Protein AF-A0A377K7Y9-F1 (afdb_monomer)

Foldseek 3Di:
DVPPPCDDPDPVSVVVVVVVVVVVVVVVVVVVVVVVVVVVVLVVVLVVLLVVLLVLLVVLLVCPVDDPVC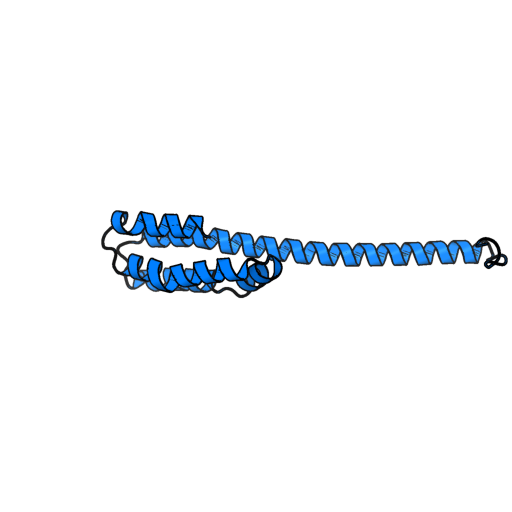VVSLVVNLCSLPPPSNCVNCVVVVNNVLSVVLNCCVVPPLVVQSPPDRHSVSRVVSSVVSNVSD

Organism: Escherichia coli (NCBI:txid562)

Structure (mmCIF, N/CA/C/O backbone):
data_AF-A0A377K7Y9-F1
#
_entry.id   AF-A0A377K7Y9-F1
#
loop_
_atom_site.group_PDB
_atom_site.id
_atom_site.type_symbol
_atom_site.label_atom_id
_atom_site.label_alt_id
_atom_site.label_comp_id
_atom_site.label_asym_id
_atom_site.label_entity_id
_atom_site.label_seq_id
_atom_site.pdbx_PDB_ins_code
_atom_site.Cartn_x
_atom_site.Cartn_y
_atom_site.Cartn_z
_atom_site.occupancy
_atom_site.B_iso_or_equiv
_atom_site.auth_seq_id
_atom_site.auth_comp_id
_atom_site.auth_asym_id
_atom_site.auth_atom_id
_atom_site.pdbx_PDB_model_num
ATOM 1 N N . MET A 1 1 ? 26.768 -10.984 -49.651 1.00 42.66 1 MET A N 1
ATOM 2 C CA . MET A 1 1 ? 26.565 -9.863 -50.603 1.00 42.66 1 MET A CA 1
ATOM 3 C C . MET A 1 1 ? 26.436 -8.487 -49.924 1.00 42.66 1 MET A C 1
ATOM 5 O O . MET A 1 1 ? 26.156 -7.518 -50.608 1.00 42.66 1 MET A O 1
ATOM 9 N N . LEU A 1 2 ? 26.759 -8.349 -48.625 1.00 51.25 2 LEU A N 1
ATOM 10 C CA . LEU A 1 2 ? 26.679 -7.077 -47.878 1.00 51.25 2 LEU A CA 1
ATOM 11 C C . LEU A 1 2 ? 27.947 -6.195 -47.968 1.00 51.25 2 LEU A C 1
ATOM 13 O O . LEU A 1 2 ? 28.031 -5.157 -47.329 1.00 51.25 2 LEU A O 1
ATOM 17 N N . LYS A 1 3 ? 28.970 -6.614 -48.727 1.00 47.97 3 LYS A N 1
ATOM 18 C CA . LYS A 1 3 ? 30.272 -5.918 -48.807 1.00 47.97 3 LYS A CA 1
ATOM 19 C C . LYS A 1 3 ? 30.377 -4.898 -49.953 1.00 47.97 3 LYS A C 1
ATOM 21 O O . LYS A 1 3 ? 31.413 -4.264 -50.084 1.00 47.97 3 LYS A O 1
ATOM 26 N N . ARG A 1 4 ? 29.347 -4.756 -50.800 1.00 53.44 4 ARG A N 1
ATOM 27 C CA . ARG A 1 4 ? 29.409 -3.958 -52.046 1.00 53.44 4 ARG A CA 1
ATOM 28 C C . ARG A 1 4 ? 28.440 -2.771 -52.134 1.00 53.44 4 ARG A C 1
ATOM 30 O O . ARG A 1 4 ? 28.490 -2.060 -53.126 1.00 53.44 4 ARG A O 1
ATOM 37 N N . CYS A 1 5 ? 27.613 -2.508 -51.120 1.00 54.72 5 CYS A N 1
ATOM 38 C CA . CYS A 1 5 ? 26.747 -1.313 -51.104 1.00 54.72 5 CYS A CA 1
ATOM 39 C C . CYS A 1 5 ? 27.425 -0.066 -50.505 1.00 54.72 5 CYS A C 1
ATOM 41 O O . CYS A 1 5 ? 26.817 0.996 -50.460 1.00 54.72 5 CYS A O 1
ATOM 43 N N . LEU A 1 6 ? 28.678 -0.185 -50.058 1.00 57.25 6 LEU A N 1
ATOM 44 C CA . LEU A 1 6 ? 29.478 0.900 -49.493 1.00 57.25 6 LEU A CA 1
ATOM 45 C C . LEU A 1 6 ? 30.687 1.139 -50.416 1.00 57.25 6 LEU A C 1
ATOM 47 O O . LEU A 1 6 ? 31.796 0.698 -50.122 1.00 57.25 6 LEU A O 1
ATOM 51 N N . SER A 1 7 ? 30.480 1.788 -51.568 1.00 58.62 7 SER A N 1
ATOM 52 C CA . SER A 1 7 ? 31.575 2.450 -52.311 1.00 58.62 7 SER A CA 1
ATOM 53 C C . SER A 1 7 ? 32.339 3.379 -51.355 1.00 58.62 7 SER A C 1
ATOM 55 O O . SER A 1 7 ? 31.732 3.812 -50.373 1.00 58.62 7 SER A O 1
ATOM 57 N N . PRO A 1 8 ? 33.646 3.651 -51.552 1.00 61.41 8 PRO A N 1
ATOM 58 C CA . PRO A 1 8 ? 34.558 3.930 -50.454 1.00 61.41 8 PRO A CA 1
ATOM 59 C C . PRO A 1 8 ? 34.146 5.231 -49.777 1.00 61.41 8 PRO A C 1
ATOM 61 O O . PRO A 1 8 ? 34.473 6.326 -50.230 1.00 61.41 8 PRO A O 1
ATOM 64 N N . LEU A 1 9 ? 33.410 5.109 -48.675 1.00 60.44 9 LEU A N 1
ATOM 65 C CA . LEU A 1 9 ? 33.317 6.177 -47.705 1.00 60.44 9 LEU A CA 1
ATOM 66 C C . LEU A 1 9 ? 34.768 6.515 -47.388 1.00 60.44 9 LEU A C 1
ATOM 68 O O . LEU A 1 9 ? 35.536 5.633 -46.992 1.00 60.44 9 LEU A O 1
ATOM 72 N N . THR A 1 10 ? 35.153 7.760 -47.651 1.00 81.31 10 THR A N 1
ATOM 73 C CA . THR A 1 10 ? 36.470 8.257 -47.267 1.00 81.31 10 THR A CA 1
ATOM 74 C C . THR A 1 10 ? 36.691 7.920 -45.794 1.00 81.31 10 THR A C 1
ATOM 76 O O . THR A 1 10 ? 35.728 7.822 -45.027 1.00 81.31 10 THR A O 1
ATOM 79 N N . LEU A 1 11 ? 37.946 7.742 -45.378 1.00 80.19 11 LEU A N 1
ATOM 80 C CA . LEU A 1 11 ? 38.273 7.471 -43.973 1.00 80.19 11 LEU A CA 1
ATOM 81 C C . LEU A 1 11 ? 37.537 8.448 -43.033 1.00 80.19 11 LEU A C 1
ATOM 83 O O . LEU A 1 11 ? 36.999 8.049 -42.007 1.00 80.19 11 LEU A O 1
ATOM 87 N N . VAL A 1 12 ? 37.420 9.710 -43.459 1.00 84.25 12 VAL A N 1
ATOM 88 C CA . VAL A 1 12 ? 36.656 10.765 -42.782 1.00 84.25 12 VAL A CA 1
ATOM 89 C C . VAL A 1 12 ? 35.174 10.409 -42.631 1.00 84.25 12 VAL A C 1
ATOM 91 O O . VAL A 1 12 ? 34.652 10.477 -41.523 1.00 84.25 12 VAL A O 1
ATOM 94 N N . ASN A 1 13 ? 34.492 9.983 -43.698 1.00 83.31 13 ASN A N 1
ATOM 95 C CA . ASN A 1 13 ? 33.080 9.605 -43.618 1.00 83.31 13 ASN A CA 1
ATOM 96 C C . ASN A 1 13 ? 32.854 8.340 -42.779 1.00 83.31 13 ASN A C 1
ATOM 98 O O . ASN A 1 13 ? 31.833 8.236 -42.105 1.00 83.31 13 ASN A O 1
ATOM 102 N N . GLN A 1 14 ? 33.793 7.390 -42.793 1.00 81.06 14 GLN A N 1
ATOM 103 C CA . GLN A 1 14 ? 33.716 6.201 -41.936 1.00 81.06 14 GLN A CA 1
ATOM 104 C C . GLN A 1 14 ? 33.826 6.579 -40.458 1.00 81.06 14 GLN A C 1
ATOM 106 O O . GLN A 1 14 ? 33.007 6.145 -39.652 1.00 81.06 14 GLN A O 1
ATOM 111 N N . VAL A 1 15 ? 34.792 7.434 -40.112 1.00 89.31 15 VAL A N 1
ATOM 112 C CA . VAL A 1 15 ? 34.958 7.941 -38.745 1.00 89.31 15 VAL A CA 1
ATOM 113 C C . VAL A 1 15 ? 33.741 8.763 -38.320 1.00 89.31 15 VAL A C 1
ATOM 115 O O . VAL A 1 15 ? 33.208 8.527 -37.240 1.00 89.31 15 VAL A O 1
ATOM 118 N N . ALA A 1 16 ? 33.244 9.662 -39.174 1.00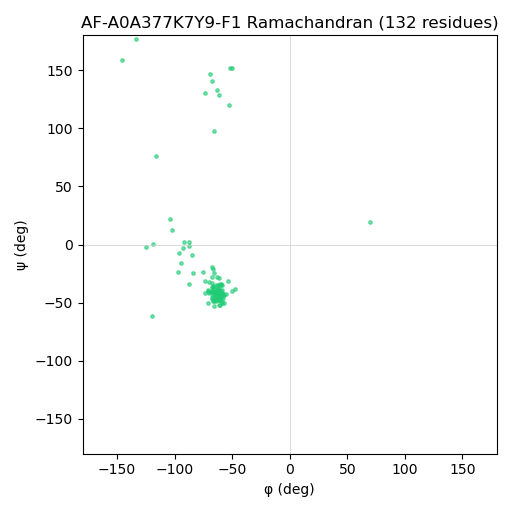 90.62 16 ALA A N 1
ATOM 119 C CA . ALA A 1 16 ? 32.048 10.455 -38.888 1.00 90.62 16 ALA A CA 1
ATOM 120 C C . ALA A 1 16 ? 30.822 9.567 -38.617 1.00 90.62 16 ALA A C 1
ATOM 122 O O . ALA A 1 16 ? 30.071 9.817 -37.676 1.00 90.62 16 ALA A O 1
ATOM 123 N N . LEU A 1 17 ? 30.652 8.494 -39.394 1.00 90.31 17 LEU A N 1
ATOM 124 C CA . LEU A 1 17 ? 29.555 7.547 -39.223 1.00 90.31 17 LEU A CA 1
ATOM 125 C C . LEU A 1 17 ? 29.698 6.728 -37.933 1.00 90.31 17 LEU A C 1
ATOM 127 O O . LEU A 1 17 ? 28.714 6.544 -37.221 1.00 90.31 17 LEU A O 1
ATOM 131 N N . ILE A 1 18 ? 30.911 6.290 -37.585 1.00 92.75 18 ILE A N 1
ATOM 132 C CA . ILE A 1 18 ? 31.175 5.595 -36.315 1.00 92.75 18 ILE A CA 1
ATOM 133 C C . ILE A 1 18 ? 30.889 6.510 -35.123 1.00 92.75 18 ILE A C 1
ATOM 135 O O . ILE A 1 18 ? 30.240 6.075 -34.172 1.00 92.75 18 ILE A O 1
ATOM 139 N N . VAL A 1 19 ? 31.336 7.769 -35.165 1.00 95.62 19 VAL A N 1
ATOM 140 C CA . VAL A 1 19 ? 31.068 8.752 -34.104 1.00 95.62 19 VAL A CA 1
ATOM 141 C C . VAL A 1 19 ? 29.566 8.979 -33.965 1.00 95.62 19 VAL A C 1
ATOM 143 O O . VAL A 1 19 ? 29.045 8.867 -32.861 1.00 95.62 19 VAL A O 1
ATOM 146 N N . LEU A 1 20 ? 28.853 9.195 -35.074 1.00 95.69 20 LEU A N 1
ATOM 147 C CA . LEU A 1 20 ? 27.403 9.398 -35.067 1.00 95.69 20 LEU A CA 1
ATOM 148 C C . LEU A 1 20 ? 26.657 8.191 -34.481 1.00 95.69 20 LEU A C 1
ATOM 150 O O . LEU A 1 20 ? 25.786 8.363 -33.628 1.00 95.69 20 LEU A O 1
ATOM 154 N N . LEU A 1 21 ? 27.024 6.971 -34.881 1.00 96.06 21 LEU A N 1
ATOM 155 C CA . LEU A 1 21 ? 26.450 5.744 -34.322 1.00 96.06 21 LEU A CA 1
ATOM 156 C C . LEU A 1 21 ? 26.765 5.596 -32.831 1.00 96.06 21 LEU A C 1
ATOM 158 O O . LEU A 1 21 ? 25.883 5.248 -32.051 1.00 96.06 21 LEU A O 1
ATOM 162 N N . SER A 1 22 ? 27.996 5.903 -32.420 1.00 95.62 22 SER A N 1
ATOM 163 C CA . SER A 1 22 ? 28.408 5.847 -31.013 1.00 95.62 22 SER A CA 1
ATOM 164 C C . SER A 1 22 ? 27.618 6.844 -30.166 1.00 95.62 22 SER A C 1
ATOM 166 O O . SER A 1 22 ? 27.147 6.496 -29.084 1.00 95.62 22 SER A O 1
ATOM 168 N N . THR A 1 23 ? 27.392 8.058 -30.676 1.00 96.44 23 THR A N 1
ATOM 169 C CA . THR A 1 23 ? 26.535 9.059 -30.031 1.00 96.44 23 THR A CA 1
ATOM 170 C C . THR A 1 23 ? 25.090 8.576 -29.931 1.00 96.44 23 THR A C 1
ATOM 172 O O . THR A 1 23 ? 24.492 8.685 -28.863 1.00 96.44 23 THR A O 1
ATOM 175 N N . ALA A 1 24 ? 24.533 7.994 -30.997 1.00 96.44 24 ALA A N 1
ATOM 176 C CA . ALA A 1 24 ? 23.170 7.463 -30.983 1.00 96.44 24 ALA A CA 1
ATOM 177 C C . ALA A 1 24 ? 23.000 6.336 -29.949 1.00 96.44 24 ALA A C 1
ATOM 179 O O . ALA A 1 24 ? 22.021 6.328 -29.203 1.00 96.44 24 ALA A O 1
ATOM 180 N N . ILE A 1 25 ? 23.977 5.428 -29.850 1.00 96.81 25 ILE A N 1
ATOM 181 C CA . ILE A 1 25 ? 23.997 4.368 -28.831 1.00 96.81 25 ILE A CA 1
ATOM 182 C C . ILE A 1 25 ? 24.087 4.974 -27.427 1.00 96.81 25 ILE A C 1
ATOM 184 O O . ILE A 1 25 ? 23.352 4.552 -26.536 1.00 96.81 25 ILE A O 1
ATOM 188 N N . GLY A 1 26 ? 24.935 5.987 -27.228 1.00 95.94 26 GLY A N 1
ATOM 189 C CA . GLY A 1 26 ? 25.046 6.695 -25.952 1.00 95.94 26 GLY A CA 1
ATOM 190 C C . GLY A 1 26 ? 23.720 7.319 -25.509 1.00 95.94 26 GLY A C 1
ATOM 191 O O . GLY A 1 26 ? 23.292 7.119 -24.373 1.00 95.94 26 GLY A O 1
ATOM 192 N N . LEU A 1 27 ? 23.023 8.003 -26.421 1.00 96.44 27 LEU A N 1
ATOM 193 C CA . LEU A 1 27 ? 21.710 8.600 -26.154 1.00 96.44 27 LEU A CA 1
ATOM 194 C C . LEU A 1 27 ? 20.645 7.541 -25.850 1.00 96.44 27 LEU A C 1
ATOM 196 O O . LEU A 1 27 ? 19.879 7.695 -24.899 1.00 96.44 27 LEU A O 1
ATOM 200 N N . ALA A 1 28 ? 20.622 6.444 -26.610 1.00 94.69 28 ALA A N 1
ATOM 201 C CA . ALA A 1 28 ? 19.717 5.328 -26.353 1.00 94.69 28 ALA A CA 1
ATOM 202 C C . ALA A 1 28 ? 19.974 4.699 -24.972 1.00 94.69 28 ALA A C 1
ATOM 204 O O . ALA A 1 28 ? 19.033 4.453 -24.219 1.00 94.69 28 ALA A O 1
ATOM 205 N N . GLY A 1 29 ? 21.242 4.506 -24.598 1.00 95.19 29 GLY A N 1
ATOM 206 C CA . GLY A 1 29 ? 21.628 3.995 -23.281 1.00 95.19 29 GLY A CA 1
ATOM 207 C C . GLY A 1 29 ? 21.195 4.915 -22.137 1.00 95.19 29 GLY A C 1
ATOM 208 O O . GLY A 1 29 ? 20.682 4.439 -21.121 1.00 95.19 29 GLY A O 1
ATOM 209 N N . MET A 1 30 ? 21.328 6.233 -22.310 1.00 94.88 30 MET A N 1
ATOM 210 C CA . MET A 1 30 ? 20.840 7.217 -21.337 1.00 94.88 30 MET A CA 1
ATOM 211 C C . MET A 1 30 ? 19.314 7.185 -21.208 1.00 94.88 30 MET A C 1
ATOM 213 O O . MET A 1 30 ? 18.801 7.214 -20.091 1.00 94.88 30 MET A O 1
ATOM 217 N N . ALA A 1 31 ? 18.586 7.063 -22.322 1.00 93.12 31 ALA A N 1
ATOM 218 C CA . ALA A 1 31 ? 17.129 6.962 -22.310 1.00 93.12 31 ALA A CA 1
ATOM 219 C C . ALA A 1 31 ? 16.646 5.704 -21.566 1.00 93.12 31 ALA A C 1
ATOM 221 O O . ALA A 1 31 ? 15.779 5.796 -20.697 1.00 93.12 31 ALA A O 1
ATOM 222 N N . VAL A 1 32 ? 17.254 4.543 -21.842 1.00 92.25 32 VAL A N 1
ATOM 223 C CA . VAL A 1 32 ? 16.944 3.282 -21.144 1.00 92.25 32 VAL A CA 1
ATOM 224 C C . VAL A 1 32 ? 17.274 3.380 -19.653 1.00 92.25 32 VAL A C 1
ATOM 226 O O . VAL A 1 32 ? 16.474 2.962 -18.818 1.00 92.25 32 VAL A O 1
ATOM 229 N N . SER A 1 33 ? 18.416 3.977 -19.305 1.00 91.62 33 SER A N 1
ATOM 230 C CA . SER A 1 33 ? 18.805 4.185 -17.905 1.00 91.62 33 SER A CA 1
ATOM 231 C C . SER A 1 33 ? 17.805 5.083 -17.173 1.00 91.62 33 SER A C 1
ATOM 233 O O . SER A 1 33 ? 17.395 4.765 -16.059 1.00 91.62 33 SER A O 1
ATOM 235 N N . GLY A 1 34 ? 17.361 6.172 -17.809 1.00 86.62 34 GLY A N 1
ATOM 236 C CA . GLY A 1 34 ? 16.342 7.065 -17.257 1.00 86.62 34 GLY A CA 1
ATOM 237 C C . GLY A 1 34 ? 15.005 6.358 -17.029 1.00 86.62 34 GLY A C 1
ATOM 238 O O . GLY A 1 34 ? 14.419 6.491 -15.954 1.00 86.62 34 GLY A O 1
ATOM 239 N N . TRP A 1 35 ? 14.561 5.553 -17.997 1.00 86.19 35 TRP A N 1
ATOM 240 C CA . TRP A 1 35 ? 13.345 4.745 -17.874 1.00 86.19 35 TRP A CA 1
ATOM 241 C C . TRP A 1 35 ? 13.429 3.746 -16.709 1.00 86.19 35 TRP A C 1
ATOM 243 O O . TRP A 1 35 ? 12.510 3.666 -15.892 1.00 86.19 35 TRP A O 1
ATOM 253 N N . LEU A 1 36 ? 14.559 3.043 -16.567 1.00 85.69 36 LEU A N 1
ATOM 254 C CA . LEU A 1 36 ? 14.772 2.083 -15.481 1.00 85.69 36 LEU A CA 1
ATOM 255 C C . LEU A 1 36 ? 14.781 2.763 -14.102 1.00 85.69 36 LEU A C 1
ATOM 257 O O . LEU A 1 36 ? 14.136 2.279 -13.171 1.00 85.69 36 LEU A O 1
ATOM 261 N N . VAL A 1 37 ? 15.474 3.898 -13.967 1.00 80.25 37 VAL A N 1
ATOM 262 C CA . VAL A 1 37 ? 15.551 4.651 -12.703 1.00 80.25 37 VAL A CA 1
ATOM 263 C C . VAL A 1 37 ? 14.170 5.131 -12.256 1.00 80.25 37 VAL A C 1
ATOM 265 O O . VAL A 1 37 ? 13.828 4.989 -11.081 1.00 80.25 37 VAL A O 1
ATOM 268 N N . GLN A 1 38 ? 13.355 5.649 -13.179 1.00 74.94 38 GLN A N 1
ATOM 269 C CA . GLN A 1 38 ? 11.987 6.077 -12.872 1.00 74.94 38 GLN A CA 1
ATOM 270 C C . GLN A 1 38 ? 11.109 4.905 -12.411 1.00 74.94 38 GLN A C 1
ATOM 272 O O . GLN A 1 38 ? 10.341 5.052 -11.457 1.00 74.94 38 GLN A O 1
ATOM 277 N N . GLY A 1 39 ? 11.260 3.731 -13.034 1.00 71.81 39 GLY A N 1
ATOM 278 C CA . GLY A 1 39 ? 10.581 2.506 -12.610 1.00 71.81 39 GLY A CA 1
ATOM 279 C C . GLY A 1 39 ? 10.952 2.094 -11.182 1.00 71.81 39 GLY A C 1
ATOM 280 O O . GLY A 1 39 ? 10.074 1.931 -10.335 1.00 71.81 39 GLY A O 1
ATOM 281 N N . VAL A 1 40 ? 12.254 2.005 -10.884 1.00 73.06 40 VAL A N 1
ATOM 282 C CA . VAL A 1 40 ? 12.759 1.583 -9.564 1.00 73.06 40 VAL A CA 1
ATOM 283 C C . VAL A 1 40 ? 12.343 2.553 -8.452 1.00 73.06 40 VAL A C 1
ATOM 285 O O . VAL A 1 40 ? 11.916 2.115 -7.383 1.00 73.06 40 VAL A O 1
ATOM 288 N N . GLN A 1 41 ? 12.415 3.867 -8.689 1.00 69.94 41 GLN A N 1
ATOM 289 C CA . GLN A 1 41 ? 11.995 4.865 -7.696 1.00 69.94 41 GLN A CA 1
ATOM 290 C C . GLN A 1 41 ? 10.492 4.786 -7.389 1.00 69.94 41 GLN A C 1
ATOM 292 O O . GLN A 1 41 ? 10.096 4.876 -6.224 1.00 69.94 41 GLN A O 1
ATOM 297 N N . GLY A 1 42 ? 9.658 4.568 -8.412 1.00 70.31 42 GLY A N 1
ATOM 298 C CA . GLY A 1 42 ? 8.217 4.385 -8.240 1.00 70.31 42 GLY A CA 1
ATOM 299 C C . GLY A 1 42 ? 7.871 3.163 -7.385 1.00 70.31 42 GLY A C 1
ATOM 300 O O . GLY A 1 42 ? 6.975 3.239 -6.542 1.00 70.31 42 GLY A O 1
ATOM 301 N N . SER A 1 43 ? 8.602 2.058 -7.555 1.00 75.69 43 SER A N 1
ATOM 302 C CA . SER A 1 43 ? 8.433 0.850 -6.738 1.00 75.69 43 SER A CA 1
ATOM 303 C C . SER A 1 43 ? 8.935 1.042 -5.304 1.00 75.69 43 SER A C 1
ATOM 305 O O . SER A 1 43 ? 8.259 0.626 -4.367 1.00 75.69 43 SER A O 1
ATOM 307 N N . ALA A 1 44 ? 10.056 1.741 -5.094 1.00 78.56 44 ALA A N 1
ATOM 308 C CA . ALA A 1 44 ? 10.569 2.021 -3.750 1.00 78.56 44 ALA A CA 1
ATOM 309 C C . ALA A 1 44 ? 9.575 2.832 -2.897 1.00 78.56 44 ALA A C 1
ATOM 311 O O . ALA A 1 44 ? 9.368 2.534 -1.719 1.00 78.56 44 ALA A O 1
ATOM 312 N N . HIS A 1 45 ? 8.914 3.830 -3.493 1.00 80.75 45 HIS A N 1
ATOM 313 C CA . HIS A 1 45 ? 7.911 4.622 -2.780 1.00 80.75 45 HIS A CA 1
ATOM 314 C C . HIS A 1 45 ? 6.665 3.794 -2.429 1.00 80.75 45 HIS A C 1
ATOM 316 O O . HIS A 1 45 ? 6.146 3.900 -1.318 1.00 80.75 45 HIS A O 1
ATOM 322 N N . ALA A 1 46 ? 6.225 2.916 -3.335 1.00 85.69 46 ALA A N 1
ATOM 323 C CA . ALA A 1 46 ? 5.099 2.017 -3.091 1.00 85.69 46 ALA A CA 1
ATOM 324 C C . AL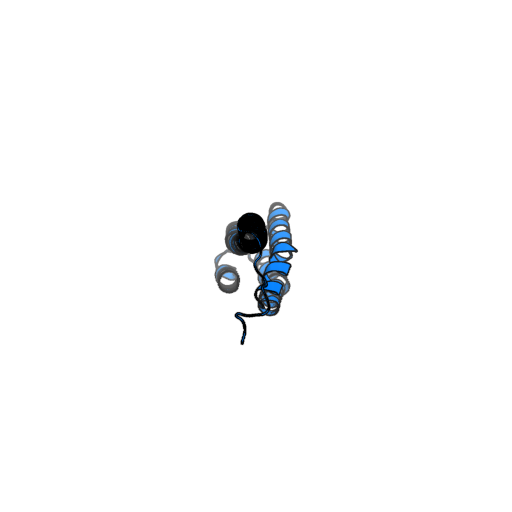A A 1 46 ? 5.396 0.977 -1.999 1.00 85.69 46 ALA A C 1
ATOM 326 O O . ALA A 1 46 ? 4.561 0.765 -1.121 1.00 85.69 46 ALA A O 1
ATOM 327 N N . ILE A 1 47 ? 6.609 0.408 -1.978 1.00 83.06 47 ILE A N 1
ATOM 328 C CA . ILE A 1 47 ? 7.074 -0.479 -0.899 1.00 83.06 47 ILE A CA 1
ATOM 329 C C . ILE A 1 47 ? 7.032 0.252 0.446 1.00 83.06 47 ILE A C 1
ATOM 331 O O . ILE A 1 47 ? 6.575 -0.311 1.439 1.00 83.06 47 ILE A O 1
ATOM 335 N N . ASN A 1 48 ? 7.443 1.523 0.488 1.00 88.75 48 ASN A N 1
ATOM 336 C CA . ASN A 1 48 ? 7.389 2.310 1.717 1.00 88.75 48 ASN A CA 1
ATOM 337 C C . ASN A 1 48 ? 5.943 2.577 2.177 1.00 88.75 48 ASN A C 1
ATOM 339 O O . ASN A 1 48 ? 5.665 2.531 3.373 1.00 88.75 48 ASN A O 1
ATOM 343 N N . LYS A 1 49 ? 4.998 2.797 1.251 1.00 89.81 49 LYS A N 1
ATOM 344 C CA . LYS A 1 49 ? 3.563 2.919 1.578 1.00 89.81 49 LYS A CA 1
ATOM 345 C C . LYS A 1 49 ? 2.980 1.603 2.100 1.00 89.81 49 LYS A C 1
ATOM 347 O O . LYS A 1 49 ? 2.285 1.607 3.111 1.00 89.81 49 LYS A O 1
ATOM 352 N N . ALA A 1 50 ? 3.305 0.471 1.480 1.00 88.69 50 ALA A N 1
ATOM 353 C CA . ALA A 1 50 ? 2.901 -0.843 1.986 1.00 88.69 50 ALA A CA 1
ATOM 354 C C . ALA A 1 50 ? 3.525 -1.144 3.366 1.00 88.69 50 ALA A C 1
ATOM 356 O O . ALA A 1 50 ? 2.873 -1.671 4.269 1.00 88.69 50 ALA A O 1
ATOM 357 N N . GLY A 1 51 ? 4.785 -0.756 3.575 1.00 91.81 51 GLY A N 1
ATOM 358 C CA . GLY A 1 51 ? 5.461 -0.839 4.870 1.00 91.81 51 GLY A CA 1
ATOM 359 C C . GLY A 1 51 ? 4.800 0.036 5.939 1.00 91.81 51 GLY A C 1
ATOM 360 O O . GLY A 1 51 ? 4.565 -0.421 7.061 1.00 91.81 51 GLY A O 1
ATOM 361 N N . SER A 1 52 ? 4.429 1.271 5.591 1.00 94.31 52 SER A N 1
ATOM 362 C CA . SER A 1 52 ? 3.784 2.187 6.529 1.00 94.31 52 SER A CA 1
ATOM 363 C C . SER A 1 52 ? 2.384 1.723 6.933 1.00 94.31 52 SER A C 1
ATOM 365 O O . SER A 1 52 ? 1.999 1.988 8.068 1.00 94.31 52 SER A O 1
ATOM 367 N N . LEU A 1 53 ? 1.655 0.975 6.092 1.00 95.56 53 LEU A N 1
ATOM 368 C CA . LEU A 1 53 ? 0.380 0.352 6.478 1.00 95.56 53 LEU A CA 1
ATOM 369 C C . LEU A 1 53 ? 0.536 -0.605 7.661 1.00 95.56 53 LEU A C 1
ATOM 371 O O . LEU A 1 53 ? -0.254 -0.541 8.602 1.00 95.56 53 LEU A O 1
ATOM 375 N N . ARG A 1 54 ? 1.572 -1.453 7.669 1.00 95.31 54 ARG A N 1
ATOM 376 C CA . ARG A 1 54 ? 1.829 -2.376 8.791 1.00 95.31 54 ARG A CA 1
ATOM 377 C C . ARG A 1 54 ? 2.130 -1.607 10.074 1.00 95.31 54 ARG A C 1
ATOM 379 O O . ARG A 1 54 ? 1.547 -1.875 11.121 1.00 95.31 54 ARG A O 1
ATOM 386 N N . MET A 1 55 ? 2.986 -0.591 9.976 1.00 96.25 55 MET A N 1
ATOM 387 C CA . MET A 1 55 ? 3.344 0.263 11.110 1.00 96.25 55 MET A CA 1
ATOM 388 C C . MET A 1 55 ? 2.124 1.024 11.663 1.00 96.25 55 MET A C 1
ATOM 390 O O . MET A 1 55 ? 1.904 1.052 12.873 1.00 96.25 55 MET A O 1
ATOM 394 N N . GLN A 1 56 ? 1.283 1.577 10.785 1.00 97.50 56 GLN A N 1
ATOM 395 C CA . GLN A 1 56 ? 0.047 2.269 11.162 1.00 97.50 56 GLN A CA 1
ATOM 396 C C . GLN A 1 56 ? -0.993 1.322 11.778 1.00 97.50 56 GLN A C 1
ATOM 398 O O . GLN A 1 56 ? -1.653 1.697 12.745 1.00 97.50 56 GLN A O 1
ATOM 403 N N . SER A 1 57 ? -1.073 0.076 11.303 1.00 96.94 57 SER A N 1
ATOM 404 C CA . SER A 1 57 ? -1.950 -0.953 11.881 1.00 96.94 57 SER A CA 1
ATOM 405 C C . SER A 1 57 ? -1.592 -1.238 13.341 1.00 96.94 57 SER A C 1
ATOM 407 O O . SER A 1 57 ? -2.460 -1.230 14.212 1.00 96.94 57 SER A O 1
ATOM 409 N N . TYR A 1 58 ? -0.299 -1.411 13.638 1.00 97.38 58 TYR A N 1
ATOM 410 C CA . TYR A 1 58 ? 0.163 -1.611 15.013 1.00 97.38 58 TYR A CA 1
ATOM 411 C C . TYR A 1 58 ? 0.035 -0.351 15.879 1.00 97.38 58 TYR A C 1
ATOM 413 O O . TYR A 1 58 ? -0.261 -0.470 17.068 1.00 97.38 58 TYR A O 1
ATOM 421 N N . ARG A 1 59 ? 0.190 0.855 15.310 1.00 97.25 59 ARG A N 1
ATOM 422 C CA . ARG A 1 59 ? -0.113 2.116 16.019 1.00 97.25 59 ARG A CA 1
ATOM 423 C C . ARG A 1 59 ? -1.579 2.184 16.445 1.00 97.25 59 ARG A C 1
ATOM 425 O O . ARG A 1 59 ? -1.845 2.533 17.591 1.00 97.25 59 ARG A O 1
ATOM 432 N N . LEU A 1 60 ? -2.513 1.824 15.560 1.00 97.56 60 LEU A N 1
ATOM 433 C CA . LEU A 1 60 ? -3.940 1.775 15.892 1.00 97.56 60 LEU A CA 1
ATOM 434 C C . LEU A 1 60 ? -4.236 0.713 16.953 1.00 97.56 60 LEU A C 1
ATOM 436 O O . LEU A 1 60 ? -4.929 1.014 17.919 1.00 97.56 60 LEU A O 1
ATOM 440 N N . LEU A 1 61 ? -3.655 -0.487 16.840 1.00 97.81 61 LEU A N 1
ATOM 441 C CA . LEU A 1 61 ? -3.785 -1.527 17.867 1.00 97.81 61 LEU A CA 1
ATOM 442 C C . LEU A 1 61 ? -3.283 -1.046 19.236 1.00 97.81 61 LEU A C 1
ATOM 444 O O . LEU A 1 61 ? -3.926 -1.274 20.256 1.00 97.81 61 LEU A O 1
ATOM 448 N N . ALA A 1 62 ? -2.148 -0.345 19.272 1.00 97.31 62 ALA A N 1
ATOM 449 C CA . ALA A 1 62 ? -1.609 0.219 20.504 1.00 97.31 62 ALA A CA 1
ATOM 450 C C . ALA A 1 62 ? -2.507 1.321 21.102 1.00 97.31 62 ALA A C 1
ATOM 452 O O . ALA A 1 62 ? -2.472 1.539 22.314 1.00 97.31 62 ALA A O 1
ATOM 453 N N . ALA A 1 63 ? -3.325 1.987 20.287 1.00 97.50 63 ALA A N 1
ATOM 454 C CA . ALA A 1 63 ? -4.252 3.023 20.730 1.00 97.50 63 ALA A CA 1
ATOM 455 C C . ALA A 1 63 ? -5.603 2.479 21.235 1.00 97.50 63 ALA A C 1
ATOM 457 O O . ALA A 1 63 ? -6.372 3.247 21.802 1.00 97.50 63 ALA A O 1
ATOM 458 N N . VAL A 1 64 ? -5.900 1.183 21.071 1.00 97.31 64 VAL A N 1
ATOM 459 C CA . VAL A 1 64 ? -7.143 0.566 21.574 1.00 97.31 64 VAL A CA 1
ATOM 460 C C . VAL A 1 64 ? -7.207 0.644 23.115 1.00 97.31 64 VAL A C 1
ATOM 462 O O . VAL A 1 64 ? -6.219 0.274 23.763 1.00 97.31 64 VAL A O 1
ATOM 465 N N . PRO A 1 65 ? -8.347 1.059 23.716 1.00 97.62 65 PRO A N 1
ATOM 466 C CA . PRO A 1 65 ? -9.607 1.450 23.069 1.00 97.62 65 PRO A CA 1
ATOM 467 C C . PRO A 1 65 ? -9.529 2.823 22.388 1.00 97.62 65 PRO A C 1
ATOM 469 O O . PRO A 1 65 ? -9.112 3.812 22.993 1.00 97.62 65 PRO A O 1
ATOM 472 N N . LEU A 1 66 ? -9.963 2.871 21.125 1.00 96.56 66 LEU A N 1
ATOM 473 C CA . LEU A 1 66 ? -9.893 4.084 20.315 1.00 96.56 66 LEU A CA 1
ATOM 474 C C . LEU A 1 66 ? -10.864 5.152 20.819 1.00 96.56 66 LEU A C 1
ATOM 476 O O . LEU A 1 66 ? -11.969 4.868 21.281 1.00 96.56 66 LEU A O 1
ATOM 480 N N . SER A 1 67 ? -10.457 6.405 20.668 1.00 95.31 67 SER A N 1
ATOM 481 C CA . SER A 1 67 ? -11.246 7.576 21.030 1.00 95.31 67 SER A CA 1
ATOM 482 C C . SER A 1 67 ? -11.226 8.624 19.917 1.00 95.31 67 SER A C 1
ATOM 484 O O . SER A 1 67 ? -10.538 8.488 18.905 1.00 95.31 67 SER A O 1
ATOM 486 N N . GLU A 1 68 ? -11.962 9.718 20.106 1.00 94.56 68 GLU A N 1
ATOM 487 C CA . GLU A 1 68 ? -12.029 10.830 19.148 1.00 94.56 68 GLU A CA 1
ATOM 488 C C . GLU A 1 68 ? -10.648 11.397 18.770 1.00 94.56 68 GLU A C 1
ATOM 490 O O . GLU A 1 68 ? -10.438 11.802 17.626 1.00 94.56 68 GLU A O 1
ATOM 495 N N . LYS A 1 69 ? -9.675 11.355 19.693 1.00 95.94 69 LYS A N 1
ATOM 496 C CA . LYS A 1 69 ? -8.300 11.825 19.451 1.00 95.94 69 LYS A CA 1
ATOM 497 C C . LYS A 1 69 ? -7.536 10.966 18.433 1.00 95.94 69 LYS A C 1
ATOM 499 O O . LYS A 1 69 ? -6.543 11.430 17.883 1.00 95.94 69 LYS A O 1
ATOM 504 N N . ASP A 1 70 ? -7.994 9.737 18.188 1.00 97.56 70 ASP A N 1
ATOM 505 C CA . ASP A 1 70 ? -7.332 8.742 17.341 1.00 97.56 70 ASP A CA 1
ATOM 506 C C . ASP A 1 70 ? -7.890 8.744 15.904 1.00 97.56 70 ASP A C 1
ATOM 508 O O . ASP A 1 70 ? -7.302 8.143 15.004 1.00 97.56 70 ASP A O 1
ATOM 512 N N . LYS A 1 71 ? -8.971 9.497 15.635 1.00 95.88 71 LYS A N 1
ATOM 513 C CA . LYS A 1 71 ? -9.509 9.718 14.277 1.00 95.88 71 LYS A CA 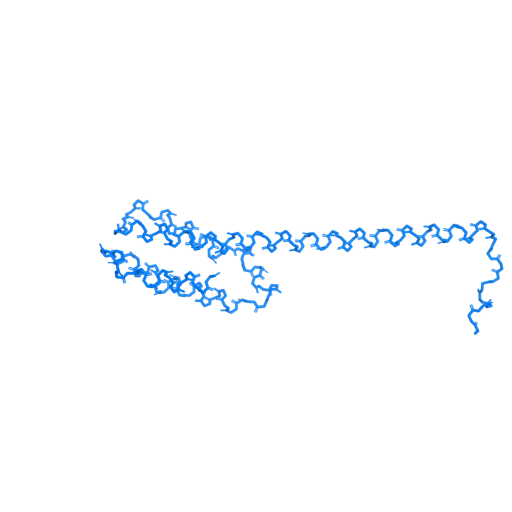1
ATOM 514 C C . LYS A 1 71 ? -8.455 10.159 13.246 1.00 95.88 71 LYS A C 1
ATOM 516 O O . LYS A 1 71 ? -8.513 9.669 12.115 1.00 95.88 71 LYS A O 1
ATOM 521 N N . PRO A 1 72 ? -7.480 11.032 13.576 1.00 97.69 72 PRO A N 1
ATOM 522 C CA . PRO A 1 72 ? -6.404 11.376 12.652 1.00 97.69 72 PRO A CA 1
ATOM 523 C C . PRO A 1 72 ? -5.561 10.170 12.218 1.00 97.69 72 PRO A C 1
ATOM 525 O O . PRO A 1 72 ? -5.175 10.115 11.055 1.00 97.69 72 PRO A O 1
ATOM 528 N N . LEU A 1 73 ? -5.329 9.188 13.100 1.00 96.62 73 LEU A N 1
ATOM 529 C CA . LEU A 1 73 ? -4.562 7.976 12.779 1.00 96.62 73 LEU A CA 1
ATOM 530 C C . LEU A 1 73 ? -5.300 7.098 11.764 1.00 96.62 73 LEU A C 1
ATOM 532 O O . LEU A 1 73 ? -4.697 6.591 10.822 1.00 96.62 73 LEU A O 1
ATOM 536 N N . ILE A 1 74 ? -6.620 6.961 11.924 1.00 96.94 74 ILE A N 1
ATOM 537 C CA . ILE A 1 74 ? -7.466 6.224 10.975 1.00 96.94 74 ILE A CA 1
ATOM 538 C C . ILE A 1 74 ? -7.421 6.899 9.600 1.00 96.94 74 ILE A C 1
ATOM 540 O O . ILE A 1 74 ? -7.255 6.229 8.584 1.00 96.94 74 ILE A O 1
ATOM 544 N N . LYS A 1 75 ? -7.514 8.234 9.567 1.00 97.06 75 LYS A N 1
ATOM 545 C CA . LYS A 1 75 ? -7.465 9.013 8.325 1.00 97.06 75 LYS A CA 1
ATOM 546 C C . LYS A 1 75 ? -6.097 8.940 7.636 1.00 97.06 75 LYS A C 1
ATOM 548 O O . LYS A 1 75 ? -6.048 8.819 6.416 1.00 97.06 75 LYS A O 1
ATOM 553 N N . GLU A 1 76 ? -4.999 9.004 8.392 1.00 96.62 76 GLU A N 1
ATOM 554 C CA . GLU A 1 76 ? -3.626 8.820 7.882 1.00 96.62 76 GLU A CA 1
ATOM 555 C C . GLU A 1 76 ? -3.481 7.450 7.193 1.00 96.62 76 GLU A C 1
ATOM 557 O O . GLU A 1 76 ? -2.955 7.340 6.077 1.00 96.62 76 GLU A O 1
ATOM 562 N N . MET A 1 77 ? -4.042 6.413 7.819 1.00 97.00 77 MET A N 1
ATOM 563 C CA . MET A 1 77 ? -4.011 5.055 7.288 1.00 97.00 77 MET A CA 1
ATOM 564 C C . MET A 1 77 ? -4.897 4.890 6.058 1.00 97.00 77 MET A C 1
ATOM 566 O O . MET A 1 77 ? -4.461 4.270 5.089 1.00 97.00 77 MET A O 1
ATOM 570 N N . GLU A 1 78 ? -6.081 5.507 6.038 1.00 96.88 78 GLU A N 1
ATOM 571 C CA . GLU A 1 78 ? -6.941 5.550 4.851 1.00 96.88 78 GLU A CA 1
ATOM 572 C C . GLU A 1 78 ? -6.212 6.208 3.671 1.00 96.88 78 GLU A C 1
ATOM 574 O O . GLU A 1 78 ? -6.137 5.645 2.581 1.00 96.88 78 GLU A O 1
ATOM 579 N N . GLN A 1 79 ? -5.586 7.365 3.893 1.00 96.88 79 GLN A N 1
ATOM 580 C CA . GLN A 1 79 ? -4.822 8.060 2.853 1.00 96.88 79 GLN A CA 1
ATOM 581 C C . GLN A 1 79 ? -3.670 7.212 2.307 1.00 96.88 79 GLN A C 1
ATOM 583 O O . GLN A 1 79 ? -3.348 7.292 1.122 1.00 96.88 79 GLN A O 1
ATOM 588 N N . THR A 1 80 ? -3.052 6.392 3.156 1.00 95.88 80 THR A N 1
ATOM 589 C CA . THR A 1 80 ? -1.996 5.467 2.741 1.00 95.88 80 THR A CA 1
ATOM 590 C C . THR A 1 80 ? -2.568 4.314 1.907 1.00 95.88 80 THR A C 1
ATOM 592 O O . THR A 1 80 ? -2.073 4.057 0.804 1.00 95.88 80 THR A O 1
ATOM 595 N N . ALA A 1 81 ? -3.621 3.655 2.402 1.00 95.31 81 ALA A N 1
ATOM 596 C CA . ALA A 1 81 ? -4.231 2.471 1.790 1.00 95.31 81 ALA A CA 1
ATOM 597 C C . ALA A 1 81 ? -4.848 2.770 0.418 1.00 95.31 81 ALA A C 1
ATOM 599 O O . ALA A 1 81 ? -4.769 1.943 -0.489 1.00 95.31 81 ALA A O 1
ATOM 600 N N . PHE A 1 82 ? -5.409 3.969 0.249 1.00 96.25 82 PHE A N 1
ATOM 601 C CA . PHE A 1 82 ? -6.050 4.431 -0.986 1.00 96.25 82 PHE A CA 1
ATOM 602 C C . PHE A 1 82 ? -5.178 5.422 -1.773 1.00 96.25 82 PHE A C 1
ATOM 604 O O . PHE A 1 82 ? -5.677 6.209 -2.577 1.00 96.25 82 PHE A O 1
ATOM 611 N N . SER A 1 83 ? -3.860 5.416 -1.552 1.00 95.44 83 SER A N 1
ATOM 612 C CA . SER A 1 83 ? -2.959 6.307 -2.283 1.00 95.44 83 SER A CA 1
ATOM 613 C C . SER A 1 83 ? -2.878 5.944 -3.774 1.00 95.44 83 SER A C 1
ATOM 615 O O . SER A 1 83 ? -2.790 4.776 -4.168 1.00 95.44 83 SER A O 1
ATOM 617 N N . ALA A 1 84 ? -2.836 6.970 -4.629 1.00 93.00 84 ALA A N 1
ATOM 618 C CA . ALA A 1 84 ? -2.653 6.792 -6.071 1.00 93.00 84 ALA A CA 1
ATOM 619 C C . ALA A 1 84 ? -1.305 6.128 -6.411 1.00 93.00 84 ALA A C 1
ATOM 621 O O . ALA A 1 84 ? -1.168 5.452 -7.424 1.00 93.00 84 ALA A O 1
ATOM 622 N N . GLU A 1 85 ? -0.289 6.319 -5.569 1.00 91.38 85 GLU A N 1
ATOM 623 C CA . GLU A 1 85 ? 1.022 5.677 -5.708 1.00 91.38 85 GLU A CA 1
ATOM 624 C C . GLU A 1 85 ? 0.939 4.164 -5.523 1.00 91.38 85 GLU A C 1
ATOM 626 O O . GLU A 1 85 ? 1.444 3.434 -6.376 1.00 91.38 85 GLU A O 1
ATOM 631 N N . LEU A 1 86 ? 0.263 3.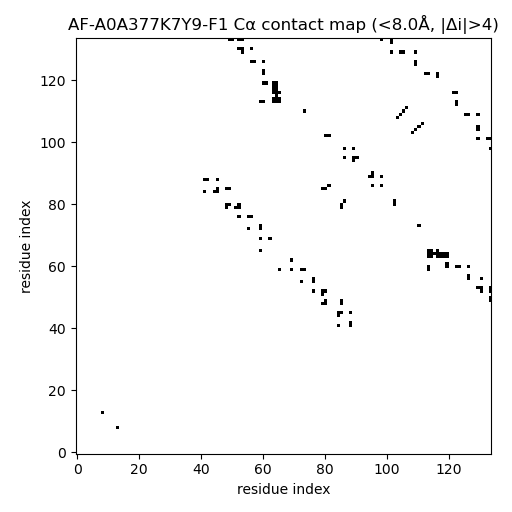704 -4.465 1.00 92.81 86 LEU A N 1
ATOM 632 C CA . LEU A 1 86 ? 0.065 2.281 -4.202 1.00 92.81 86 LEU A CA 1
ATOM 633 C C . LEU A 1 86 ? -0.810 1.635 -5.285 1.00 92.81 86 LEU A C 1
ATOM 635 O O . LEU A 1 86 ? -0.494 0.547 -5.753 1.00 92.81 86 LEU A O 1
ATOM 639 N N . THR A 1 87 ? -1.836 2.351 -5.757 1.00 94.19 87 THR A N 1
ATOM 640 C CA . THR A 1 87 ? -2.701 1.900 -6.863 1.00 94.19 87 THR A CA 1
ATOM 641 C C . THR A 1 87 ? -1.907 1.716 -8.156 1.00 94.19 87 THR A C 1
ATOM 643 O O . THR A 1 87 ? -1.918 0.635 -8.735 1.00 94.19 87 THR A O 1
ATOM 646 N N . ARG A 1 88 ? -1.134 2.729 -8.572 1.00 91.88 88 ARG A N 1
ATOM 647 C CA . ARG A 1 88 ? -0.301 2.644 -9.783 1.00 91.88 88 ARG A CA 1
ATOM 648 C C . ARG A 1 88 ? 0.763 1.554 -9.691 1.00 91.88 88 ARG A C 1
ATOM 650 O O . ARG A 1 88 ? 1.110 0.964 -10.705 1.00 91.88 88 ARG A O 1
ATOM 657 N N . ALA A 1 89 ? 1.324 1.314 -8.508 1.00 90.62 89 ALA A N 1
ATOM 658 C CA . ALA A 1 89 ? 2.267 0.216 -8.316 1.00 90.62 89 ALA A CA 1
ATOM 659 C C . ALA A 1 89 ? 1.574 -1.144 -8.448 1.00 90.62 89 ALA A C 1
ATOM 661 O O . ALA A 1 89 ? 2.037 -1.979 -9.216 1.00 90.62 89 ALA A O 1
ATOM 662 N N . ALA A 1 90 ? 0.419 -1.322 -7.804 1.00 92.19 90 ALA A N 1
ATOM 663 C CA . ALA A 1 90 ? -0.365 -2.545 -7.920 1.00 92.19 90 ALA A CA 1
ATOM 664 C C . ALA A 1 90 ? -0.834 -2.813 -9.362 1.00 92.19 90 ALA A C 1
ATOM 666 O O . ALA A 1 90 ? -0.846 -3.962 -9.790 1.00 92.19 90 ALA A O 1
ATOM 667 N N . GLU A 1 91 ? -1.176 -1.782 -10.138 1.00 92.88 91 GLU A N 1
ATOM 668 C CA . GLU A 1 91 ? -1.482 -1.918 -11.569 1.00 92.88 91 GLU A CA 1
ATOM 669 C C . GLU A 1 91 ? -0.271 -2.396 -12.376 1.00 92.88 91 GLU A C 1
ATOM 671 O O . GLU A 1 91 ? -0.386 -3.347 -13.149 1.00 92.88 91 GLU A O 1
ATOM 676 N N . ARG A 1 92 ? 0.897 -1.765 -12.183 1.00 89.44 92 ARG A N 1
ATOM 677 C CA . ARG A 1 92 ? 2.138 -2.142 -12.881 1.00 89.44 92 ARG A CA 1
ATOM 678 C C . ARG A 1 92 ? 2.577 -3.568 -12.562 1.00 89.44 92 ARG A C 1
ATOM 680 O O . ARG A 1 92 ? 3.029 -4.269 -13.461 1.00 89.44 92 ARG A O 1
ATOM 687 N N . ASP A 1 93 ? 2.416 -3.980 -11.309 1.00 89.56 93 ASP A N 1
ATOM 688 C CA . ASP A 1 93 ? 2.888 -5.271 -10.809 1.00 89.56 93 ASP A CA 1
ATOM 689 C C . ASP A 1 93 ? 1.813 -6.376 -10.917 1.00 89.56 93 ASP A C 1
ATOM 691 O O . ASP A 1 93 ? 2.039 -7.509 -10.494 1.00 89.56 93 ASP A O 1
ATOM 695 N N . GLY A 1 94 ? 0.631 -6.075 -11.477 1.00 92.81 94 GLY A N 1
ATOM 696 C CA . GLY A 1 94 ? -0.468 -7.038 -11.633 1.00 92.81 94 GLY A CA 1
ATOM 697 C C . GLY A 1 94 ? -1.150 -7.450 -10.319 1.00 92.81 94 GLY A C 1
ATOM 698 O O . GLY A 1 94 ? -1.822 -8.476 -10.264 1.00 92.81 94 GLY A O 1
ATOM 699 N N . GLN A 1 95 ? -0.996 -6.655 -9.259 1.00 94.62 95 GLN A N 1
ATOM 700 C CA . GLN A 1 95 ? -1.500 -6.905 -7.903 1.00 94.62 95 GLN A CA 1
ATOM 701 C C . GLN A 1 95 ? -2.769 -6.112 -7.552 1.00 94.62 95 GLN A C 1
ATOM 703 O O . GLN A 1 95 ? -3.163 -6.059 -6.387 1.00 94.62 95 GLN A O 1
ATOM 708 N N . LEU A 1 96 ? -3.437 -5.494 -8.532 1.00 95.19 96 LEU A N 1
ATOM 709 C CA . LEU A 1 96 ? -4.60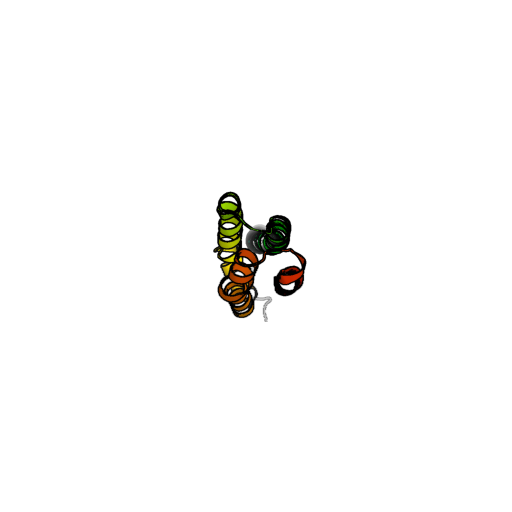4 -4.640 -8.277 1.00 95.19 96 LEU A CA 1
ATOM 710 C C . LEU A 1 96 ? -5.711 -5.360 -7.485 1.00 95.19 96 LEU A C 1
ATOM 712 O O . LEU A 1 96 ? -6.237 -4.796 -6.529 1.00 95.19 96 LEU A O 1
ATOM 716 N N . ALA A 1 97 ? -6.007 -6.620 -7.815 1.00 95.62 97 ALA A N 1
ATOM 717 C CA . ALA A 1 97 ? -7.003 -7.415 -7.093 1.00 95.62 97 ALA A CA 1
ATOM 718 C C . ALA A 1 97 ? -6.611 -7.671 -5.623 1.00 95.62 97 ALA A C 1
ATOM 720 O O . ALA A 1 97 ? -7.464 -7.657 -4.737 1.00 95.62 97 ALA A O 1
ATOM 721 N N . GLN A 1 98 ? -5.317 -7.865 -5.344 1.00 94.25 98 GLN A N 1
ATOM 722 C CA . GLN A 1 98 ? -4.814 -8.047 -3.980 1.00 94.25 98 GLN A CA 1
ATOM 723 C C . GLN A 1 98 ? -4.908 -6.745 -3.176 1.00 94.25 98 GLN A C 1
ATOM 725 O O . GLN A 1 98 ? -5.339 -6.769 -2.023 1.00 94.25 98 GLN A O 1
ATOM 730 N N . LEU A 1 99 ? -4.569 -5.606 -3.793 1.00 96.06 99 LEU A N 1
ATOM 731 C CA . LEU A 1 99 ? -4.735 -4.291 -3.175 1.00 96.06 99 LEU A CA 1
ATOM 732 C C . LEU A 1 99 ? -6.209 -3.999 -2.861 1.00 96.06 99 LEU A C 1
ATOM 734 O O . LEU A 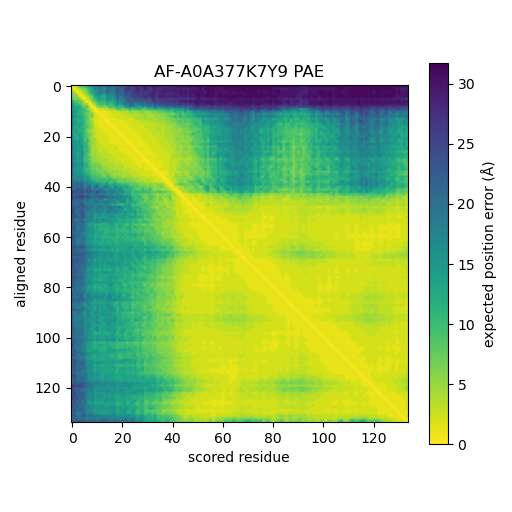1 99 ? -6.511 -3.535 -1.764 1.00 96.06 99 LEU A O 1
ATOM 738 N N . GLN A 1 100 ? -7.122 -4.305 -3.784 1.00 97.12 100 GLN A N 1
ATOM 739 C CA . GLN A 1 100 ? -8.562 -4.138 -3.574 1.00 97.12 100 GLN A CA 1
ATOM 740 C C . GLN A 1 100 ? -9.065 -5.001 -2.414 1.00 97.12 100 GLN A C 1
ATOM 742 O O . GLN A 1 100 ? -9.687 -4.478 -1.498 1.00 97.12 100 GLN A O 1
ATOM 747 N N . GLY A 1 101 ? -8.699 -6.287 -2.366 1.00 96.81 101 GLY A N 1
ATOM 748 C CA . GLY A 1 101 ? -9.074 -7.157 -1.246 1.00 96.81 101 GLY A CA 1
ATOM 749 C C . GLY A 1 101 ? -8.529 -6.677 0.107 1.00 96.81 101 GLY A C 1
ATOM 750 O O . GLY A 1 101 ? -9.190 -6.812 1.138 1.00 96.81 101 GLY A O 1
ATOM 751 N N . LEU A 1 102 ? -7.338 -6.073 0.118 1.00 96.38 102 LEU A N 1
ATOM 752 C CA . LEU A 1 102 ? -6.766 -5.442 1.306 1.00 96.38 102 LEU A CA 1
ATOM 753 C C . LEU A 1 102 ? -7.551 -4.191 1.724 1.00 96.38 102 LEU A C 1
ATOM 755 O O . LEU A 1 102 ? -7.853 -4.028 2.906 1.00 96.38 102 LEU A O 1
ATOM 759 N N . GLN A 1 103 ? -7.892 -3.325 0.770 1.00 97.50 103 GLN A N 1
ATOM 760 C CA . GLN A 1 103 ? -8.699 -2.121 0.993 1.00 97.50 103 GLN A CA 1
ATOM 761 C C . GLN A 1 103 ? -10.107 -2.461 1.499 1.00 97.50 103 GLN A C 1
ATOM 763 O O . GLN A 1 103 ? -10.605 -1.807 2.420 1.00 97.50 103 GLN A O 1
ATOM 768 N N . ASP A 1 104 ? -10.715 -3.507 0.945 1.00 97.94 104 ASP A N 1
ATOM 769 C CA . ASP A 1 104 ? -12.028 -4.004 1.347 1.00 97.94 104 ASP A CA 1
ATOM 770 C C . ASP A 1 104 ? -11.994 -4.559 2.770 1.00 97.94 104 ASP A C 1
ATOM 772 O O . ASP A 1 104 ? -12.810 -4.160 3.601 1.00 97.94 104 ASP A O 1
ATOM 776 N N . TYR A 1 105 ? -11.014 -5.409 3.096 1.00 97.31 105 TYR A N 1
ATOM 777 C CA . TYR A 1 105 ? -10.843 -5.919 4.459 1.00 97.31 105 TYR A CA 1
ATOM 778 C C . TYR A 1 105 ? -10.588 -4.784 5.459 1.00 97.31 105 TYR A C 1
ATOM 780 O O . TYR A 1 105 ? -11.166 -4.763 6.546 1.00 97.31 105 TYR A O 1
ATOM 788 N N . TRP A 1 106 ? -9.758 -3.801 5.091 1.00 96.88 106 TRP A N 1
ATOM 789 C CA . TRP A 1 106 ? -9.498 -2.633 5.932 1.00 96.88 106 TRP A CA 1
ATOM 790 C C . TRP A 1 106 ? -10.791 -1.878 6.272 1.00 96.88 106 TRP A C 1
ATOM 792 O O . TRP A 1 106 ? -11.059 -1.606 7.445 1.00 96.88 106 TRP A O 1
ATOM 802 N N . ARG A 1 107 ? -11.607 -1.570 5.253 1.00 97.25 107 ARG A N 1
ATOM 803 C CA . ARG A 1 107 ? -12.815 -0.743 5.390 1.00 97.25 107 ARG A CA 1
ATOM 804 C C . ARG A 1 107 ? -13.956 -1.488 6.079 1.00 97.25 107 ARG A C 1
ATOM 806 O O . ARG A 1 107 ? -14.651 -0.900 6.905 1.00 97.25 107 ARG A O 1
ATOM 813 N N . ASN A 1 108 ? -14.150 -2.757 5.730 1.00 97.44 108 ASN A N 1
ATOM 814 C CA . ASN A 1 108 ? -15.350 -3.508 6.094 1.00 97.44 108 ASN A CA 1
ATOM 815 C C . ASN A 1 108 ? -15.165 -4.372 7.348 1.00 97.44 108 ASN A C 1
ATOM 817 O O . ASN A 1 108 ? -16.148 -4.662 8.027 1.00 97.44 108 ASN A O 1
ATOM 821 N N . GLU A 1 109 ? -13.930 -4.756 7.683 1.00 96.81 109 GLU A N 1
ATOM 822 C CA . GLU A 1 109 ? -13.647 -5.666 8.799 1.00 96.81 109 GLU A CA 1
ATOM 823 C C . GLU A 1 109 ? -12.750 -5.004 9.855 1.00 96.81 109 GLU A C 1
ATOM 825 O O . GLU A 1 109 ? -13.188 -4.791 10.989 1.00 96.81 109 GLU A O 1
ATOM 830 N N . LEU A 1 110 ? -11.529 -4.602 9.480 1.00 97.00 110 LEU A N 1
ATOM 831 C CA . LEU A 1 110 ? -10.503 -4.164 10.434 1.00 97.00 110 LEU A CA 1
ATOM 832 C C . LEU A 1 110 ? -10.872 -2.873 11.178 1.00 97.00 110 LEU A C 1
ATOM 834 O O . LEU A 1 110 ? -10.818 -2.836 12.407 1.00 97.00 110 LEU A O 1
ATOM 838 N N . ILE A 1 111 ? -11.235 -1.801 10.464 1.00 96.94 111 ILE A N 1
ATOM 839 C CA . ILE A 1 111 ? -11.574 -0.519 11.105 1.00 96.94 111 ILE A CA 1
ATOM 840 C C . ILE A 1 111 ? -12.805 -0.651 12.019 1.00 96.94 111 ILE A C 1
ATOM 842 O O . ILE A 1 111 ? -12.720 -0.232 13.177 1.00 96.94 111 ILE A O 1
ATOM 846 N N . PRO A 1 112 ? -13.924 -1.269 11.588 1.00 97.38 112 PRO A N 1
ATOM 847 C CA . PRO A 1 112 ? -15.052 -1.526 12.481 1.00 97.38 112 PRO A CA 1
ATOM 848 C C . PRO A 1 112 ? -14.697 -2.382 13.704 1.00 97.38 112 PRO A C 1
ATOM 850 O O . PRO A 1 112 ? -15.278 -2.177 14.773 1.00 97.38 112 PRO A O 1
ATOM 853 N N . ALA A 1 113 ? -13.783 -3.350 13.579 1.00 97.06 113 ALA A N 1
ATOM 854 C CA . ALA A 1 113 ? -13.303 -4.140 14.713 1.00 97.06 113 ALA A CA 1
ATOM 855 C C . ALA A 1 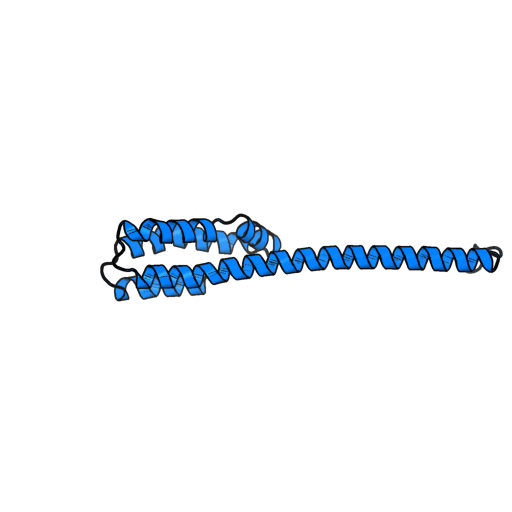113 ? -12.497 -3.276 15.697 1.00 97.06 113 ALA A C 1
ATOM 857 O O . ALA A 1 113 ? -12.819 -3.248 16.884 1.00 97.06 113 ALA A O 1
ATOM 858 N N . LEU A 1 114 ? -11.534 -2.489 15.204 1.00 97.19 114 LEU A N 1
ATOM 859 C CA . LEU A 1 114 ? -10.706 -1.588 16.017 1.00 97.19 114 LEU A CA 1
ATOM 860 C C . LEU A 1 114 ? -11.527 -0.523 16.762 1.00 97.19 114 LEU A C 1
ATOM 862 O O . LEU A 1 114 ? -11.228 -0.223 17.914 1.00 97.19 114 LEU A O 1
ATOM 866 N N .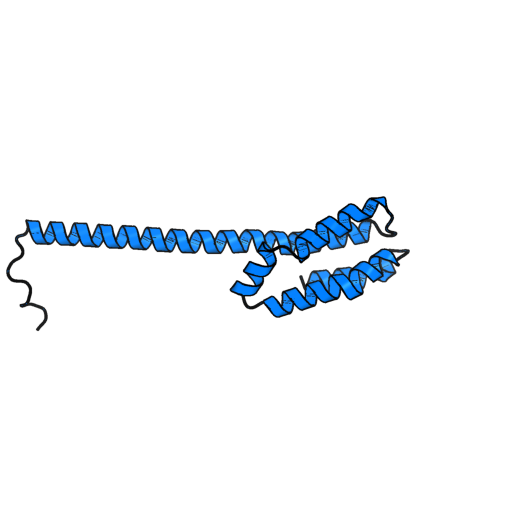 ILE A 1 115 ? -12.568 0.030 16.131 1.00 96.56 115 ILE A N 1
ATOM 867 C CA . ILE A 1 115 ? -13.458 1.026 16.757 1.00 96.56 115 ILE A CA 1
ATOM 868 C C . ILE A 1 115 ? -14.283 0.407 17.895 1.00 96.56 115 ILE A C 1
ATOM 870 O O . ILE A 1 115 ? -14.545 1.069 18.897 1.00 96.56 115 ILE A O 1
ATOM 874 N N . ARG A 1 116 ? -14.720 -0.850 17.747 1.00 96.62 116 ARG A N 1
ATOM 875 C CA . ARG A 1 116 ? -15.553 -1.539 18.749 1.00 96.62 116 ARG A CA 1
ATOM 876 C C . ARG A 1 116 ? -14.735 -2.167 19.879 1.00 96.62 116 ARG A C 1
ATOM 878 O O . ARG A 1 116 ? -15.276 -2.380 20.965 1.00 96.62 116 ARG A O 1
ATOM 885 N N . ALA A 1 117 ? -13.467 -2.480 19.624 1.00 97.25 117 ALA A N 1
ATOM 886 C CA . ALA A 1 117 ? -12.595 -3.174 20.558 1.00 97.25 117 ALA A CA 1
ATOM 887 C C . ALA A 1 117 ? -12.385 -2.373 21.854 1.00 97.25 117 ALA A C 1
ATOM 889 O O . ALA A 1 117 ? -11.998 -1.206 21.840 1.00 97.25 117 ALA A O 1
ATOM 890 N N . GLN A 1 118 ? -12.611 -3.036 22.989 1.00 96.56 118 GLN A N 1
ATOM 891 C CA . GLN A 1 118 ? -12.336 -2.484 24.324 1.00 96.56 118 GLN A CA 1
ATOM 892 C C . GLN A 1 118 ? -10.953 -2.886 24.848 1.00 96.56 118 GLN A C 1
ATOM 894 O O . GLN A 1 118 ? -10.450 -2.304 25.804 1.00 96.56 118 GLN A O 1
ATOM 899 N N . ASN A 1 119 ? -10.339 -3.894 24.232 1.00 95.56 119 ASN A N 1
ATOM 900 C CA . ASN A 1 119 ? -9.037 -4.423 24.602 1.00 95.56 119 ASN A CA 1
ATOM 901 C C . ASN A 1 119 ? -8.285 -4.877 23.342 1.00 95.56 119 ASN A C 1
ATOM 903 O O . ASN A 1 119 ? -8.890 -5.098 22.292 1.00 95.56 119 ASN A O 1
ATOM 907 N N . ARG A 1 120 ? -6.958 -4.979 23.429 1.00 96.00 120 ARG A N 1
ATOM 908 C CA . ARG A 1 120 ? -6.111 -5.281 22.264 1.00 96.00 120 ARG A CA 1
ATOM 909 C C . ARG A 1 120 ? -6.221 -6.739 21.846 1.00 96.00 120 ARG A C 1
ATOM 911 O O . ARG A 1 120 ? -6.093 -7.050 20.666 1.00 96.00 120 ARG A O 1
ATOM 918 N N . GLU A 1 121 ? -6.457 -7.628 22.802 1.00 95.19 121 GLU A N 1
ATOM 919 C CA . GLU A 1 121 ? -6.477 -9.072 22.602 1.00 95.19 121 GLU A CA 1
ATOM 920 C C . GLU A 1 121 ? -7.548 -9.466 21.579 1.00 95.19 121 GLU A C 1
ATOM 922 O O . GLU A 1 121 ? -7.269 -10.264 20.686 1.00 95.19 121 GLU A O 1
ATOM 927 N N . THR A 1 122 ? -8.726 -8.835 21.648 1.00 94.50 122 THR A N 1
ATOM 928 C CA . THR A 1 122 ? -9.874 -9.123 20.767 1.00 94.50 122 THR A CA 1
ATOM 929 C C . THR A 1 122 ? -9.673 -8.762 19.296 1.00 94.50 122 THR A C 1
ATOM 931 O O . THR A 1 122 ? -10.368 -9.326 18.461 1.00 94.50 122 THR A O 1
ATOM 934 N N . VAL A 1 123 ? -8.738 -7.864 18.967 1.00 96.69 123 VAL A N 1
ATOM 935 C CA . VAL A 1 123 ? -8.516 -7.368 17.591 1.00 96.69 123 VAL A CA 1
ATOM 936 C C . VAL A 1 123 ? -7.072 -7.560 17.105 1.00 96.69 123 VAL A C 1
ATOM 938 O O . VAL A 1 123 ? -6.738 -7.276 15.956 1.00 96.69 123 VAL A O 1
ATOM 941 N N . SER A 1 124 ? -6.186 -8.086 17.957 1.00 96.38 124 SER A N 1
ATOM 942 C CA . SER A 1 124 ? -4.786 -8.350 17.595 1.00 96.38 124 SER A CA 1
ATOM 943 C C . SER A 1 124 ? -4.651 -9.304 16.404 1.00 96.38 124 SER A C 1
ATOM 945 O O . SER A 1 124 ? -3.824 -9.066 15.525 1.00 96.38 124 SER A O 1
ATOM 947 N N . ALA A 1 125 ? -5.500 -10.334 16.335 1.00 96.12 125 ALA A N 1
ATOM 948 C CA . ALA A 1 125 ? -5.499 -11.307 15.248 1.00 96.12 125 ALA A CA 1
ATOM 949 C C . ALA A 1 125 ? -5.881 -10.666 13.904 1.00 96.12 125 ALA A C 1
ATOM 951 O O . ALA A 1 125 ? -5.211 -10.922 12.905 1.00 96.12 125 ALA A O 1
ATOM 952 N N . ASP A 1 126 ? -6.878 -9.776 13.892 1.00 95.75 126 ASP A N 1
ATOM 953 C CA . ASP A 1 126 ? -7.296 -9.042 12.690 1.00 95.75 126 ASP A CA 1
ATOM 954 C C . ASP A 1 126 ? -6.183 -8.116 12.183 1.00 95.75 126 ASP A C 1
ATOM 956 O O . ASP A 1 126 ? -5.900 -8.043 10.985 1.00 95.75 126 ASP A O 1
ATOM 960 N N . VAL A 1 127 ? -5.485 -7.446 13.105 1.00 96.56 127 VAL A N 1
ATOM 961 C CA . VAL A 1 127 ? -4.326 -6.598 12.786 1.00 96.56 127 VAL A CA 1
ATOM 962 C C . VAL A 1 127 ? -3.187 -7.427 12.192 1.00 96.56 127 VAL A C 1
ATOM 964 O O . VAL A 1 127 ? -2.603 -7.029 11.181 1.00 96.56 127 VAL A O 1
ATOM 967 N N . SER A 1 128 ? -2.880 -8.590 12.771 1.00 95.62 128 SER A N 1
ATOM 968 C CA . SER A 1 128 ? -1.864 -9.499 12.231 1.00 95.62 128 SER A CA 1
ATOM 969 C C . SER A 1 128 ? -2.257 -10.034 10.854 1.00 95.62 128 SER A C 1
ATOM 971 O O . SER A 1 128 ? -1.438 -10.007 9.935 1.00 95.62 128 SER A O 1
ATOM 973 N N . GLN A 1 129 ? -3.513 -10.446 10.676 1.00 95.00 129 GLN A N 1
ATOM 974 C CA . GLN A 1 129 ? -4.041 -10.923 9.400 1.00 95.00 129 GLN A CA 1
ATOM 975 C C . GLN A 1 129 ? -3.956 -9.846 8.314 1.00 95.00 129 GLN A C 1
ATOM 977 O O . GLN A 1 129 ? -3.537 -10.139 7.193 1.00 95.00 129 GLN A O 1
ATOM 982 N N . PHE A 1 130 ? -4.291 -8.597 8.639 1.00 95.50 130 PHE A N 1
ATOM 983 C CA . PHE A 1 130 ? -4.113 -7.474 7.725 1.00 95.50 130 PHE A CA 1
ATOM 984 C C . PHE A 1 130 ? -2.642 -7.264 7.349 1.00 95.50 130 PHE A C 1
ATOM 986 O O . PHE A 1 130 ? -2.320 -7.147 6.169 1.00 95.50 130 PHE A O 1
ATOM 993 N N . CYS A 1 131 ? -1.736 -7.276 8.330 1.00 93.81 131 CYS A N 1
ATOM 994 C CA . CYS A 1 131 ? -0.301 -7.094 8.094 1.00 93.81 131 CYS A CA 1
ATOM 995 C C . CYS A 1 131 ? 0.328 -8.201 7.236 1.00 93.81 131 CYS A C 1
ATOM 997 O O . CYS A 1 131 ? 1.326 -7.937 6.567 1.00 93.81 131 CYS A O 1
ATOM 999 N N . CYS A 1 132 ? -0.224 -9.418 7.274 1.00 91.88 132 CYS A N 1
ATOM 1000 C CA . CYS A 1 132 ? 0.190 -10.527 6.413 1.00 91.88 132 CYS A CA 1
ATOM 1001 C C . CYS A 1 132 ? -0.313 -10.393 4.968 1.00 91.88 132 CYS A C 1
ATOM 1003 O O . CYS A 1 132 ? 0.263 -11.008 4.075 1.00 91.88 132 CYS A O 1
ATOM 1005 N N . ARG A 1 133 ? -1.400 -9.641 4.741 1.00 87.19 133 ARG A N 1
ATOM 1006 C CA . ARG A 1 133 ? -1.963 -9.376 3.404 1.00 87.19 133 ARG A CA 1
ATOM 1007 C C . ARG A 1 133 ? -1.328 -8.156 2.732 1.00 87.19 133 ARG A C 1
ATOM 1009 O O . ARG A 1 133 ? -1.238 -8.141 1.504 1.00 87.19 133 ARG A O 1
ATOM 1016 N N . ALA A 1 134 ? -0.957 -7.153 3.534 1.00 81.19 134 ALA A N 1
ATOM 1017 C CA . ALA A 1 134 ? -0.149 -5.989 3.147 1.00 81.19 134 ALA A CA 1
ATOM 1018 C C . ALA A 1 134 ? 1.287 -6.400 2.848 1.00 81.19 134 ALA A C 1
ATOM 1020 O O . ALA A 1 134 ? 2.008 -5.650 2.147 1.00 81.19 134 ALA A O 1
#

pLDDT: mean 90.09, std 11.57, range [42.66, 97.94]

Mean predicted aligned error: 8.37 Å

Solvent-accessible surface area (backbone atoms only — not comparable to full-atom values): 7437 Å² total; per-residue (Å²): 133,85,81,71,84,66,70,83,61,49,72,65,54,48,51,52,50,51,52,52,51,51,50,52,52,51,52,51,52,50,51,52,50,52,54,51,51,55,51,53,53,53,48,54,53,27,52,50,43,42,51,46,49,43,55,47,45,52,52,52,50,72,49,40,50,56,52,83,87,47,50,62,59,56,51,55,46,49,54,48,74,70,24,70,58,46,50,54,41,22,56,77,72,71,34,45,70,58,53,49,55,49,49,49,43,41,68,74,46,46,50,58,45,48,63,69,31,77,47,47,78,86,41,46,63,55,47,50,54,48,47,73,72,86

Secondary structure (DSSP, 8-state):
-TTSS-----HHHHHHHHHHHHHHHHHHHHHHHHHHHHHHHHHHHHHHHHHHHHHHHHHHHHHPSP-GGGHHHHHHHHHHHT-HHHHHHHHHTT-HHHHHHHHHHIIIIIHHHHHH-SSSHHHHHHHHHHHHH-

Sequence (134 aa):
MLKRCLSPLTLVNQVALIVLLSTAIGLAGMAVSGWLVQGVQGSAHAINKAGSLRMQSYRLLAAVPLSEKDKPLIKEMEQTAFSAELTRAAERDGQLAQLQGLQDYWRNELIPALIRAQNRETVSADVSQFCCRA

Nearest PDB structures (foldseek):
  3ezi-assembly4_D  TM=9.965E-01  e=1.013E-10  Escherichia coli K-12
  3ezh-assembly1_A  TM=9.904E-01  e=3.034E-10  Escherichia coli K-12
  5zk8-assembly1_A  TM=6.245E-01  e=6.323E+00  Homo sapiens

Radius of gyration: 26.82 Å; Cα contacts (8 Å, |Δi|>4): 87; chains: 1; bounding box: 54×23×77 Å

InterPro domains:
  IPR029095 NarX-like, N-terminal [PF13675] (35-129)
  IPR042295 NarX-like, N-terminal domain superfamily [G3DSA:1.20.120.960] (42-133)